Protein AF-A0A2D0A7W3-F1 (afdb_monomer_lite)

Sequence (130 aa):
MRRALALACLLTLAACAPAAVPSVGGGAVAVVDPSDGGRAFLSATWGEYSKVAFYAGSLDAYDLVLRVSGDGLRINTPEYCRVDVRDILCTVPQLPAGRNFVLPMRGSRLSAVATYKRASGSTHRAQVRQ

Secondary structure (DSSP, 8-state):
----------------PPP------EEEEEE--TTT---EEEEEE-SSSEEEEEE-TTS-EEEEEEEEEEEEEEE---TTEEEETTEEEEEEEEE-TT-EEEEEEEEEEEEEEEEEE-TT--EEEEEEE-

Organism: NCBI:txid223556

Foldseek 3Di:
DDDDDDDDDDDDDPPCDDPDDDPQDKDKDWDADPVPRFIKMWIWGDDQWIKIKIARGQFKWAFKKKKKFAAPKDFPDDPQWDDDPGIIIGTDGMDGHRGMDMTTIGHPFMKMKIWTAGPVRDIDIDIDTD

Radius of gyration: 24.08 Å; chains: 1; bounding box: 77×61×36 Å

Structure (mmCIF, N/CA/C/O backbone):
data_AF-A0A2D0A7W3-F1
#
_entry.id   AF-A0A2D0A7W3-F1
#
loop_
_atom_site.group_PDB
_atom_site.id
_atom_site.type_symbol
_atom_site.label_atom_id
_atom_site.label_alt_id
_atom_site.label_comp_id
_atom_site.label_asym_id
_atom_site.label_entity_id
_atom_site.label_seq_id
_atom_site.pdbx_PDB_ins_code
_atom_site.Cartn_x
_atom_site.Cartn_y
_atom_site.Cartn_z
_atom_site.occupancy
_atom_site.B_iso_or_equiv
_atom_site.auth_seq_id
_atom_site.auth_comp_id
_atom_site.auth_asym_id
_atom_site.auth_atom_id
_atom_site.pdbx_PDB_model_num
ATOM 1 N N . MET A 1 1 ? 64.681 -51.748 -2.686 1.00 42.34 1 MET A N 1
ATOM 2 C CA . MET A 1 1 ? 64.938 -50.950 -3.905 1.00 42.34 1 MET A CA 1
ATOM 3 C C . MET A 1 1 ? 64.012 -49.746 -3.894 1.00 42.34 1 MET A C 1
ATOM 5 O O . MET A 1 1 ? 62.807 -49.911 -3.776 1.00 42.34 1 MET A O 1
ATOM 9 N N . ARG A 1 2 ? 64.609 -48.553 -3.880 1.00 40.97 2 ARG A N 1
ATOM 10 C CA . ARG A 1 2 ? 63.963 -47.240 -3.768 1.00 40.97 2 ARG A CA 1
ATOM 11 C C . ARG A 1 2 ? 63.374 -46.842 -5.126 1.00 40.97 2 ARG A C 1
ATOM 13 O O . ARG A 1 2 ? 64.087 -46.928 -6.120 1.00 40.97 2 ARG A O 1
ATOM 20 N N . ARG A 1 3 ? 62.122 -46.378 -5.173 1.00 48.28 3 ARG A N 1
ATOM 21 C CA . ARG A 1 3 ? 61.596 -45.608 -6.310 1.00 48.28 3 ARG A CA 1
ATOM 22 C C . ARG A 1 3 ? 61.209 -44.221 -5.819 1.00 48.28 3 ARG A C 1
ATOM 24 O O . ARG A 1 3 ? 60.448 -44.079 -4.869 1.00 48.28 3 ARG A O 1
ATOM 31 N N . ALA A 1 4 ? 61.844 -43.241 -6.440 1.00 46.78 4 ALA A N 1
ATOM 32 C CA . ALA A 1 4 ? 61.783 -41.825 -6.155 1.00 46.78 4 ALA A CA 1
ATOM 33 C C . ALA A 1 4 ? 60.900 -41.117 -7.196 1.00 46.78 4 ALA A C 1
ATOM 35 O O . ALA A 1 4 ? 60.893 -41.525 -8.352 1.00 46.78 4 ALA A O 1
ATOM 36 N N . LEU A 1 5 ? 60.248 -40.044 -6.732 1.00 48.88 5 LEU A N 1
ATOM 37 C CA . LEU A 1 5 ? 59.825 -38.822 -7.436 1.00 48.88 5 LEU A CA 1
ATOM 38 C C . LEU A 1 5 ? 58.941 -38.901 -8.698 1.00 48.88 5 LEU A C 1
ATOM 40 O O . LEU A 1 5 ? 59.373 -39.357 -9.748 1.00 48.88 5 LEU A O 1
ATOM 44 N N . ALA A 1 6 ? 57.769 -38.255 -8.613 1.00 49.25 6 ALA A N 1
ATOM 45 C CA . ALA A 1 6 ? 57.409 -37.044 -9.384 1.00 49.25 6 ALA A CA 1
ATOM 46 C C . ALA A 1 6 ? 55.966 -36.626 -9.017 1.00 49.25 6 ALA A C 1
ATOM 48 O O . ALA A 1 6 ? 54.998 -37.258 -9.421 1.00 49.25 6 ALA A O 1
ATOM 49 N N . LEU A 1 7 ? 55.787 -35.729 -8.044 1.00 53.62 7 LEU A N 1
ATOM 50 C CA . LEU A 1 7 ? 55.293 -34.355 -8.241 1.00 53.62 7 LEU A CA 1
ATOM 51 C C . LEU A 1 7 ? 54.728 -34.047 -9.649 1.00 53.62 7 LEU A C 1
ATOM 53 O O . LEU A 1 7 ? 55.490 -33.854 -10.591 1.00 53.62 7 LEU A O 1
ATOM 57 N N . ALA A 1 8 ? 53.406 -33.899 -9.760 1.00 52.41 8 ALA A N 1
ATOM 58 C CA . ALA A 1 8 ? 52.766 -33.134 -10.829 1.00 52.41 8 ALA A CA 1
ATOM 59 C C . ALA A 1 8 ? 51.532 -32.414 -10.267 1.00 52.41 8 ALA A C 1
ATOM 61 O O . ALA A 1 8 ? 50.473 -32.993 -10.040 1.00 52.41 8 ALA A O 1
ATOM 62 N N . CYS A 1 9 ? 51.744 -31.134 -9.983 1.00 48.88 9 CYS A N 1
ATOM 63 C CA . CYS A 1 9 ? 50.758 -30.136 -9.609 1.00 48.88 9 CYS A CA 1
ATOM 64 C C . CYS A 1 9 ? 50.107 -29.593 -10.892 1.00 48.88 9 CYS A C 1
ATOM 66 O O . CYS A 1 9 ? 50.822 -29.040 -11.720 1.00 48.88 9 CYS A O 1
ATOM 68 N N . LEU A 1 10 ? 48.790 -29.745 -11.052 1.00 53.12 10 LEU A N 1
ATOM 69 C CA . LEU A 1 10 ? 47.936 -29.081 -12.055 1.00 53.12 10 LEU A CA 1
ATOM 70 C C . LEU A 1 10 ? 46.539 -29.000 -11.409 1.00 53.12 10 LEU A C 1
ATOM 72 O O . LEU A 1 10 ? 45.802 -29.977 -11.401 1.00 53.12 10 LEU A O 1
ATOM 76 N N . LEU A 1 11 ? 46.239 -28.023 -10.550 1.00 54.47 11 LEU A N 1
ATOM 77 C CA . LEU A 1 11 ? 45.909 -26.626 -10.855 1.00 54.47 11 LEU A CA 1
ATOM 78 C C . LEU A 1 11 ? 44.875 -26.469 -11.982 1.00 54.47 11 LEU A C 1
ATOM 80 O O . LEU A 1 11 ? 45.122 -26.798 -13.136 1.00 54.47 11 LEU A O 1
ATOM 84 N N . THR A 1 12 ? 43.776 -25.815 -11.595 1.00 52.31 12 THR A N 1
ATOM 85 C CA . THR A 1 12 ? 42.739 -25.148 -12.399 1.00 52.31 12 THR A CA 1
ATOM 86 C C . THR A 1 12 ? 41.584 -25.998 -12.928 1.00 52.31 12 THR A C 1
ATOM 88 O O . THR A 1 12 ? 41.674 -26.678 -13.937 1.00 52.31 12 THR A O 1
ATOM 91 N N . LEU A 1 13 ? 40.437 -25.861 -12.258 1.00 49.69 13 LEU A N 1
ATOM 92 C CA . LEU A 1 13 ? 39.262 -25.178 -12.813 1.00 49.69 13 LEU A CA 1
ATOM 93 C C . LEU A 1 13 ? 38.292 -24.919 -11.653 1.00 49.69 13 LEU A C 1
ATOM 95 O O . LEU A 1 13 ? 37.329 -25.648 -11.431 1.00 49.69 13 LEU A O 1
ATOM 99 N N . ALA A 1 14 ? 38.573 -23.868 -10.876 1.00 52.69 14 ALA A N 1
ATOM 100 C CA . ALA A 1 14 ? 37.533 -23.222 -10.090 1.00 52.69 14 ALA A CA 1
ATOM 101 C C . ALA A 1 14 ? 36.571 -22.602 -11.107 1.00 52.69 14 ALA A C 1
ATOM 103 O O . ALA A 1 14 ? 36.813 -21.511 -11.622 1.00 52.69 14 ALA A O 1
ATOM 104 N N . ALA A 1 15 ? 35.541 -23.359 -11.485 1.00 49.56 15 ALA A N 1
ATOM 105 C CA . ALA A 1 15 ? 34.457 -22.835 -12.288 1.00 49.56 15 ALA A CA 1
ATOM 106 C C . ALA A 1 15 ? 33.889 -21.633 -11.532 1.00 49.56 15 ALA A C 1
ATOM 108 O O . ALA A 1 15 ? 33.445 -21.748 -10.390 1.00 49.56 15 ALA A O 1
ATOM 109 N N . CYS A 1 16 ? 34.001 -20.475 -12.174 1.00 53.28 16 CYS A N 1
ATOM 110 C CA . CYS A 1 16 ? 33.416 -19.215 -11.771 1.00 53.28 16 CYS A CA 1
ATOM 111 C C . CYS A 1 16 ? 31.906 -19.438 -11.608 1.00 53.28 16 CYS A C 1
ATOM 113 O O . CYS A 1 16 ? 31.155 -19.390 -12.579 1.00 53.28 16 CYS A O 1
ATOM 115 N N . ALA A 1 17 ? 31.464 -19.779 -10.397 1.00 52.59 17 ALA A N 1
ATOM 116 C CA . ALA A 1 17 ? 30.050 -19.749 -10.080 1.00 52.59 17 ALA A CA 1
ATOM 117 C C . ALA A 1 17 ? 29.632 -18.273 -10.143 1.00 52.59 17 ALA A C 1
ATOM 119 O O . ALA A 1 17 ? 30.327 -17.431 -9.561 1.00 52.59 17 ALA A O 1
ATOM 120 N N . PRO A 1 18 ? 28.562 -17.934 -10.881 1.00 44.25 18 PRO A N 1
ATOM 121 C CA . PRO A 1 18 ? 28.133 -16.556 -11.033 1.00 44.25 18 PRO A CA 1
ATOM 122 C C . PRO A 1 18 ? 27.927 -15.964 -9.643 1.00 44.25 18 PRO A C 1
ATOM 124 O O . PRO A 1 18 ? 27.259 -16.559 -8.795 1.00 44.25 18 PRO A O 1
ATOM 127 N N . ALA A 1 19 ? 28.554 -14.813 -9.411 1.00 49.75 19 ALA A N 1
ATOM 128 C CA . ALA A 1 19 ? 28.369 -14.043 -8.199 1.00 49.75 19 ALA A CA 1
ATOM 129 C C . ALA A 1 19 ? 26.865 -13.907 -7.943 1.00 49.75 19 ALA A C 1
ATOM 131 O O . ALA A 1 19 ? 26.128 -13.406 -8.795 1.00 49.75 19 ALA A O 1
ATOM 132 N N . ALA A 1 20 ? 26.406 -14.387 -6.789 1.00 43.88 20 ALA A N 1
ATOM 133 C CA . ALA A 1 20 ? 25.063 -14.120 -6.321 1.00 43.88 20 ALA A CA 1
ATOM 134 C C . ALA A 1 20 ? 24.911 -12.600 -6.198 1.00 43.88 20 ALA A C 1
ATOM 136 O O . ALA A 1 20 ? 25.383 -11.998 -5.237 1.00 43.88 20 ALA A O 1
ATOM 137 N N . VAL A 1 21 ? 24.280 -11.969 -7.184 1.00 58.94 21 VAL A N 1
ATOM 138 C CA . VAL A 1 21 ? 23.739 -10.625 -7.010 1.00 58.94 21 VAL A CA 1
ATOM 139 C C . VAL A 1 21 ? 22.285 -10.833 -6.619 1.00 58.94 21 VAL A C 1
ATOM 141 O O . VAL A 1 21 ? 21.470 -11.217 -7.455 1.00 58.94 21 VAL A O 1
ATOM 144 N N . PRO A 1 22 ? 21.958 -10.675 -5.330 1.00 43.50 22 PRO A N 1
ATOM 145 C CA . PRO A 1 22 ? 20.942 -9.677 -5.049 1.00 43.50 22 PRO A CA 1
ATOM 146 C C . PRO A 1 22 ? 21.186 -9.030 -3.683 1.00 43.50 22 PRO A C 1
ATOM 148 O O . PRO A 1 22 ? 20.807 -9.557 -2.642 1.00 43.50 22 PRO A O 1
ATOM 151 N N . SER A 1 23 ? 21.749 -7.830 -3.684 1.00 46.22 23 SER A N 1
ATOM 152 C CA . SER A 1 23 ? 21.380 -6.850 -2.666 1.00 46.22 23 SER A CA 1
ATOM 153 C C . SER A 1 23 ? 20.627 -5.766 -3.401 1.00 46.22 23 SER A C 1
ATOM 155 O O . SER A 1 23 ? 21.185 -4.753 -3.818 1.00 46.22 23 SER A O 1
ATOM 157 N N . VAL A 1 24 ? 19.362 -6.053 -3.685 1.00 50.25 24 VAL A N 1
ATOM 158 C CA . VAL A 1 24 ? 18.468 -5.023 -4.175 1.00 50.25 24 VAL A CA 1
ATOM 159 C C . VAL A 1 24 ? 17.722 -4.513 -2.949 1.00 50.25 24 VAL A C 1
ATOM 161 O O . VAL A 1 24 ? 17.109 -5.286 -2.213 1.00 50.25 24 VAL A O 1
ATOM 164 N N . GLY A 1 25 ? 17.940 -3.226 -2.669 1.00 60.22 25 GLY A N 1
ATOM 165 C CA . GLY A 1 25 ? 17.573 -2.563 -1.424 1.00 60.22 25 GLY A CA 1
ATOM 166 C C . GLY A 1 25 ? 16.128 -2.813 -1.004 1.00 60.22 25 GLY A C 1
ATOM 167 O O . GLY A 1 25 ? 15.246 -3.105 -1.808 1.00 60.22 25 GLY A O 1
ATOM 168 N N . GLY A 1 26 ? 15.877 -2.691 0.289 1.00 67.38 26 GLY A N 1
ATOM 169 C CA . GLY A 1 26 ? 14.540 -2.766 0.851 1.00 67.38 26 GLY A CA 1
ATOM 170 C C . GLY A 1 26 ? 14.397 -1.742 1.959 1.00 67.38 26 GLY A C 1
ATOM 171 O O . GLY A 1 26 ? 15.371 -1.367 2.607 1.00 67.38 26 GLY A O 1
ATOM 172 N N . GLY A 1 27 ? 13.173 -1.279 2.161 1.00 77.25 27 GLY A N 1
ATOM 173 C CA . GLY A 1 27 ? 12.839 -0.338 3.218 1.00 77.25 27 GLY A CA 1
ATOM 174 C C . GLY A 1 27 ? 11.534 -0.744 3.875 1.00 77.25 27 GLY A C 1
ATOM 175 O O . GLY A 1 27 ? 10.613 -1.207 3.204 1.00 77.25 27 GLY A O 1
ATOM 176 N N . ALA A 1 28 ? 11.447 -0.564 5.186 1.00 79.50 28 ALA A N 1
ATOM 177 C CA . ALA A 1 28 ? 10.200 -0.678 5.922 1.00 79.50 28 ALA A CA 1
ATOM 178 C C . ALA A 1 28 ? 10.010 0.590 6.750 1.00 79.50 28 ALA A C 1
ATOM 180 O O . ALA A 1 28 ? 10.912 1.011 7.468 1.00 79.50 28 ALA A O 1
ATOM 181 N N . VAL A 1 29 ? 8.833 1.195 6.637 1.00 83.12 29 VAL A N 1
ATOM 182 C CA . VAL A 1 29 ? 8.431 2.353 7.429 1.00 83.12 29 VAL A CA 1
ATOM 183 C C . VAL A 1 29 ? 7.185 1.975 8.203 1.00 83.12 29 VAL A C 1
ATOM 185 O O . VAL A 1 29 ? 6.141 1.661 7.628 1.00 83.12 29 VAL A O 1
ATOM 188 N N . ALA A 1 30 ? 7.319 1.990 9.524 1.00 79.69 30 ALA A N 1
ATOM 189 C CA . ALA A 1 30 ? 6.205 1.821 10.433 1.00 79.69 30 ALA A CA 1
ATOM 190 C C . ALA A 1 30 ? 5.535 3.173 10.684 1.00 79.69 30 ALA A C 1
ATOM 192 O O . ALA A 1 30 ? 6.208 4.174 10.918 1.00 79.69 30 ALA A O 1
ATOM 193 N N . VAL A 1 31 ? 4.207 3.180 10.677 1.00 76.06 31 VAL A N 1
ATOM 194 C CA . VAL A 1 31 ? 3.398 4.305 11.135 1.00 76.06 31 VAL A CA 1
ATOM 195 C C . VAL A 1 31 ? 2.647 3.836 12.368 1.00 76.06 31 VAL A C 1
ATOM 197 O O . VAL A 1 31 ? 1.862 2.887 12.314 1.00 76.06 31 VAL A O 1
ATOM 200 N N . VAL A 1 32 ? 2.937 4.475 13.498 1.00 73.44 32 VAL A N 1
ATOM 201 C CA . VAL A 1 32 ? 2.233 4.243 14.758 1.00 73.44 32 VAL A CA 1
ATOM 202 C C . VAL A 1 32 ? 1.130 5.283 14.861 1.00 73.44 32 VAL A C 1
ATOM 204 O O . VAL A 1 32 ? 1.399 6.477 14.750 1.00 73.44 32 VAL A O 1
ATOM 207 N N . ASP A 1 33 ? -0.103 4.826 15.045 1.00 64.75 33 ASP A N 1
ATOM 208 C CA . ASP A 1 33 ? -1.200 5.708 15.420 1.00 64.75 33 ASP A CA 1
ATOM 209 C C . ASP A 1 33 ? -1.092 6.017 16.925 1.00 64.75 33 ASP A C 1
ATOM 211 O O . ASP A 1 33 ? -1.169 5.078 17.726 1.00 64.75 33 ASP A O 1
ATOM 215 N N . PRO A 1 34 ? -0.885 7.284 17.332 1.00 61.62 34 PRO A N 1
ATOM 216 C CA . PRO A 1 34 ? -0.817 7.648 18.745 1.00 61.62 34 PRO A CA 1
ATOM 217 C C . PRO A 1 34 ? -2.155 7.469 19.480 1.00 61.62 34 PRO A C 1
ATOM 219 O O . PRO A 1 34 ? -2.142 7.368 20.702 1.00 61.62 34 PRO A O 1
ATOM 222 N N . SER A 1 35 ? -3.280 7.418 18.759 1.00 59.16 35 SER A N 1
ATOM 223 C CA . SER A 1 35 ? -4.630 7.300 19.332 1.00 59.16 35 SER A CA 1
ATOM 224 C C . SER A 1 35 ? -4.924 5.883 19.828 1.00 59.16 35 SER A C 1
ATOM 226 O O . SER A 1 35 ? -5.469 5.712 20.913 1.00 59.16 35 SER A O 1
ATOM 228 N N . ASP A 1 36 ? -4.506 4.871 19.056 1.00 60.12 36 ASP A N 1
ATOM 229 C CA . ASP A 1 36 ? -5.007 3.498 19.214 1.00 60.12 36 ASP A CA 1
ATOM 230 C C . ASP A 1 36 ? -3.888 2.428 19.270 1.00 60.12 36 ASP A C 1
ATOM 232 O O . ASP A 1 36 ? -4.158 1.227 19.313 1.00 60.12 36 ASP A O 1
ATOM 236 N N . GLY A 1 37 ? -2.605 2.819 19.218 1.00 68.00 37 GLY A N 1
ATOM 237 C CA . GLY A 1 37 ? -1.446 1.912 19.334 1.00 68.00 37 GLY A CA 1
ATOM 238 C C . GLY A 1 37 ? -1.235 0.939 18.158 1.00 68.00 37 GLY A C 1
ATOM 239 O O . GLY A 1 37 ? -0.258 0.184 18.133 1.00 68.00 37 GLY A O 1
ATOM 240 N N . GLY A 1 38 ? -2.116 0.952 17.153 1.00 76.06 38 GLY A N 1
ATOM 241 C CA . GLY A 1 38 ? -2.086 0.032 16.018 1.00 76.06 38 GLY A CA 1
ATOM 242 C C . GLY A 1 38 ? -1.041 0.385 14.968 1.00 76.06 38 GLY A C 1
ATOM 243 O O . GLY A 1 38 ? -1.310 1.138 14.028 1.00 76.06 38 GLY A O 1
ATOM 244 N N . ARG A 1 39 ? 0.151 -0.207 15.094 1.00 84.88 39 ARG A N 1
ATOM 245 C CA . ARG A 1 39 ? 1.269 -0.016 14.159 1.00 84.88 39 ARG A CA 1
ATOM 246 C C . ARG A 1 39 ? 0.970 -0.635 12.791 1.00 84.88 39 ARG A C 1
ATOM 248 O O . ARG A 1 39 ? 1.057 -1.851 12.639 1.00 84.88 39 ARG A O 1
ATOM 255 N N . ALA A 1 40 ? 0.684 0.199 11.794 1.00 89.56 40 ALA A N 1
ATOM 256 C CA . ALA A 1 40 ? 0.728 -0.212 10.393 1.00 89.56 40 ALA A CA 1
ATOM 257 C C . ALA A 1 40 ? 2.157 -0.098 9.859 1.00 89.56 40 ALA A C 1
ATOM 259 O O . ALA A 1 40 ? 2.987 0.635 10.403 1.00 89.56 40 ALA A O 1
ATOM 260 N N . PHE A 1 41 ? 2.456 -0.797 8.769 1.00 91.12 41 PHE A N 1
ATOM 261 C CA . PHE A 1 41 ? 3.742 -0.639 8.105 1.00 91.12 41 PHE A CA 1
ATOM 262 C C . PHE A 1 41 ? 3.637 -0.767 6.594 1.00 91.12 41 PHE A C 1
ATOM 264 O O . PHE A 1 41 ? 2.911 -1.606 6.063 1.00 91.12 41 PHE A O 1
ATOM 271 N N . LEU A 1 42 ? 4.405 0.077 5.912 1.00 94.12 42 LEU A N 1
ATOM 272 C CA . LEU A 1 42 ? 4.669 -0.025 4.490 1.00 94.12 42 LEU A CA 1
ATOM 273 C C . LEU A 1 42 ? 6.073 -0.587 4.321 1.00 94.12 42 LEU A C 1
ATOM 275 O O . LEU A 1 42 ? 7.040 -0.029 4.833 1.00 94.12 42 LEU A O 1
ATOM 279 N N . SER A 1 43 ? 6.181 -1.688 3.597 1.00 92.56 43 SER A N 1
ATOM 280 C CA . SER A 1 43 ? 7.456 -2.301 3.252 1.00 92.56 43 SER A CA 1
ATOM 281 C C . SER A 1 43 ? 7.606 -2.382 1.749 1.00 92.56 43 SER A C 1
ATOM 283 O O . SER A 1 43 ? 6.620 -2.536 1.022 1.00 92.56 43 SER A O 1
ATOM 285 N N . ALA A 1 44 ? 8.847 -2.330 1.299 1.00 91.62 44 ALA A N 1
ATOM 286 C CA . ALA A 1 44 ? 9.187 -2.643 -0.061 1.00 91.62 44 ALA A CA 1
ATOM 287 C C . ALA A 1 44 ? 10.476 -3.450 -0.146 1.00 91.62 44 ALA A C 1
ATOM 289 O O . ALA A 1 44 ? 11.425 -3.233 0.608 1.00 91.62 44 ALA A O 1
ATOM 290 N N . THR A 1 45 ? 10.484 -4.368 -1.100 1.00 92.06 45 THR A N 1
ATOM 291 C CA . THR A 1 45 ? 11.664 -5.088 -1.559 1.00 92.06 45 THR A CA 1
ATOM 292 C C . THR A 1 45 ? 11.847 -4.720 -3.016 1.00 92.06 45 THR A C 1
ATOM 294 O O . THR A 1 45 ? 10.948 -4.943 -3.828 1.00 92.06 45 THR A O 1
ATOM 297 N N . TRP A 1 46 ? 12.983 -4.126 -3.340 1.00 87.62 46 TRP A N 1
ATOM 298 C CA . TRP A 1 46 ? 13.325 -3.775 -4.706 1.00 87.62 46 TRP A CA 1
ATOM 299 C C . TRP A 1 46 ? 14.055 -4.956 -5.340 1.00 87.62 46 TRP A C 1
ATOM 301 O O . TRP A 1 46 ? 14.642 -5.766 -4.633 1.00 87.62 46 TRP A O 1
ATOM 311 N N . GLY A 1 47 ? 13.974 -5.111 -6.657 1.00 84.62 47 GLY A N 1
ATOM 312 C CA . GLY A 1 47 ? 14.504 -6.286 -7.353 1.00 84.62 47 GLY A CA 1
ATOM 313 C C . GLY A 1 47 ? 13.996 -6.389 -8.781 1.00 84.62 47 GLY A C 1
ATOM 314 O O . GLY A 1 47 ? 13.127 -5.616 -9.189 1.00 84.62 47 GLY A O 1
ATOM 315 N N . GLU A 1 48 ? 14.478 -7.398 -9.509 1.00 79.44 48 GLU A N 1
ATOM 316 C CA . GLU A 1 48 ? 13.869 -7.827 -10.779 1.00 79.44 48 GLU A CA 1
ATOM 317 C C . GLU A 1 48 ? 12.360 -8.091 -10.602 1.00 79.44 48 GLU A C 1
ATOM 319 O O . GLU A 1 48 ? 11.542 -7.724 -11.448 1.00 79.44 48 GLU A O 1
ATOM 324 N N . TYR A 1 49 ? 11.997 -8.643 -9.441 1.00 85.12 49 TYR A N 1
ATOM 325 C CA . TYR A 1 49 ? 10.630 -8.794 -8.954 1.00 85.12 49 TYR A CA 1
ATOM 326 C C . TYR A 1 49 ? 10.472 -7.950 -7.696 1.00 85.12 49 TYR A C 1
ATOM 328 O O . TYR A 1 49 ? 10.752 -8.397 -6.583 1.00 85.12 49 TYR A O 1
ATOM 336 N N . SER A 1 50 ? 10.062 -6.702 -7.889 1.00 90.38 50 SER A N 1
ATOM 337 C CA . SER A 1 50 ? 9.832 -5.789 -6.780 1.00 90.38 50 SER A CA 1
ATOM 338 C C . SER A 1 50 ? 8.495 -6.095 -6.105 1.00 90.38 50 SER A C 1
ATOM 340 O O . SER A 1 50 ? 7.530 -6.541 -6.730 1.00 90.38 50 SER A O 1
ATOM 342 N N . LYS A 1 51 ? 8.424 -5.855 -4.801 1.00 91.62 51 LYS A N 1
ATOM 343 C CA . LYS A 1 51 ? 7.221 -6.079 -4.002 1.00 91.62 51 LYS A CA 1
ATOM 344 C C . LYS A 1 51 ? 7.005 -4.897 -3.087 1.00 91.62 51 LYS A C 1
ATOM 346 O O . LYS A 1 51 ? 7.896 -4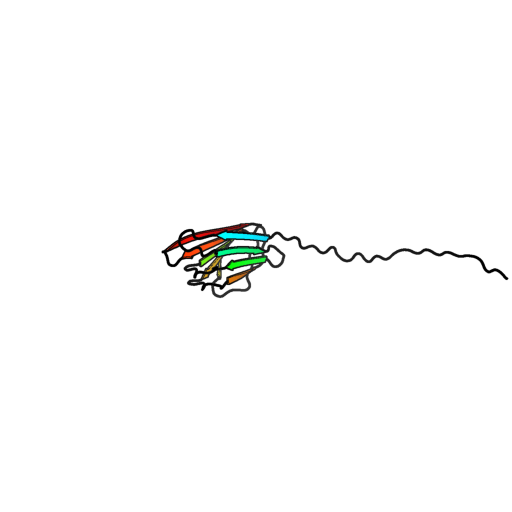.556 -2.316 1.00 91.62 51 LYS A O 1
ATOM 351 N N . VAL A 1 52 ? 5.807 -4.334 -3.121 1.00 92.94 52 VAL A N 1
ATOM 352 C CA . VAL A 1 52 ? 5.350 -3.360 -2.130 1.00 92.94 52 VAL A CA 1
ATOM 353 C C . VAL A 1 52 ? 4.259 -4.018 -1.305 1.00 92.94 52 VAL A C 1
ATOM 355 O O . VAL A 1 52 ? 3.369 -4.662 -1.853 1.00 92.94 52 VAL A O 1
ATOM 358 N N . ALA A 1 53 ? 4.332 -3.899 0.014 1.00 93.19 53 ALA A N 1
ATOM 359 C CA . ALA A 1 53 ? 3.334 -4.473 0.898 1.00 93.19 53 ALA A CA 1
ATOM 360 C C . ALA A 1 53 ? 2.965 -3.498 2.009 1.00 93.19 53 ALA A C 1
ATOM 362 O O . ALA A 1 53 ? 3.842 -2.945 2.675 1.00 93.19 53 ALA A O 1
ATOM 363 N N . PHE A 1 54 ? 1.665 -3.326 2.210 1.00 95.06 54 PHE A N 1
ATOM 364 C CA . PHE A 1 54 ? 1.097 -2.590 3.326 1.00 95.06 54 PHE A CA 1
ATOM 365 C C . PHE A 1 54 ? 0.449 -3.573 4.296 1.00 95.06 54 PHE A C 1
ATOM 367 O O . PHE A 1 54 ? -0.282 -4.473 3.886 1.00 95.06 54 PHE A O 1
ATOM 374 N N . TYR A 1 55 ? 0.701 -3.392 5.582 1.00 94.75 55 TYR A N 1
ATOM 375 C CA . TYR A 1 55 ? 0.203 -4.261 6.634 1.00 94.75 55 TYR A CA 1
ATOM 376 C C . TYR A 1 55 ? -0.594 -3.416 7.613 1.00 94.75 55 TYR A C 1
ATOM 378 O O . TYR A 1 55 ? -0.076 -2.432 8.150 1.00 94.75 55 TYR A O 1
ATOM 386 N N . ALA A 1 56 ? -1.846 -3.810 7.850 1.00 93.50 56 ALA A N 1
ATOM 387 C CA . ALA A 1 56 ? -2.780 -3.033 8.660 1.00 93.50 56 ALA A CA 1
ATOM 388 C C . ALA A 1 56 ? -2.360 -2.953 10.140 1.00 93.50 56 ALA A C 1
ATOM 390 O O . ALA A 1 56 ? -2.707 -1.996 10.834 1.00 93.50 56 ALA A O 1
ATOM 391 N N . GLY A 1 57 ? -1.555 -3.910 10.613 1.00 91.38 57 GLY A N 1
ATOM 392 C CA . GLY A 1 57 ? -1.156 -3.999 12.015 1.00 91.38 57 GLY A CA 1
ATOM 393 C C . GLY A 1 57 ? -2.237 -4.654 12.864 1.00 91.38 57 GLY A C 1
ATOM 394 O O . GLY A 1 57 ? -2.913 -5.562 12.399 1.00 91.38 57 GLY A O 1
ATOM 395 N N . SER A 1 58 ? -2.413 -4.201 14.104 1.00 91.56 58 SER A N 1
ATOM 396 C CA . SER A 1 58 ? -3.439 -4.719 15.024 1.00 91.56 58 SER A CA 1
ATOM 397 C C . SER A 1 58 ? -4.829 -4.101 14.839 1.00 91.56 58 SER A C 1
ATOM 399 O O . SER A 1 58 ? -5.749 -4.480 15.554 1.00 91.56 58 SER A O 1
ATOM 401 N N . LEU A 1 59 ? -4.991 -3.163 13.904 1.00 92.69 59 LEU A N 1
ATOM 402 C CA . LEU A 1 59 ? -6.248 -2.461 13.641 1.00 92.69 59 LEU A CA 1
ATOM 403 C C . LEU A 1 59 ? -6.572 -2.490 12.152 1.00 92.69 59 LEU A C 1
ATOM 405 O O . LEU A 1 59 ? -5.662 -2.517 11.319 1.00 92.69 59 LEU A O 1
ATOM 409 N N . ASP A 1 60 ? -7.857 -2.400 11.832 1.00 94.81 60 ASP A N 1
ATOM 410 C CA . ASP A 1 60 ? -8.345 -2.251 10.464 1.00 94.81 60 ASP A CA 1
ATOM 411 C C . ASP A 1 60 ? -7.818 -0.960 9.827 1.00 94.81 60 ASP A C 1
ATOM 413 O O . ASP A 1 60 ? -7.664 0.078 10.482 1.00 94.81 60 ASP A O 1
ATOM 417 N N . ALA A 1 61 ? -7.521 -1.025 8.534 1.00 95.19 61 ALA A N 1
ATOM 418 C CA . ALA A 1 61 ? -7.209 0.134 7.711 1.00 95.19 61 ALA A CA 1
ATOM 419 C C . ALA A 1 61 ? -8.323 0.330 6.681 1.00 95.19 61 ALA A C 1
ATOM 421 O O . ALA A 1 61 ? -8.683 -0.603 5.969 1.00 95.19 61 ALA A O 1
ATOM 422 N N . TYR A 1 62 ? -8.843 1.546 6.590 1.00 95.75 62 TYR A N 1
ATOM 423 C CA . TYR A 1 62 ? -9.927 1.914 5.682 1.00 95.75 62 TYR A CA 1
ATOM 424 C C . TYR A 1 62 ? -9.412 2.828 4.579 1.00 95.75 62 TYR A C 1
ATOM 426 O O . TYR A 1 62 ? -8.432 3.550 4.783 1.00 95.75 62 TYR A O 1
ATOM 434 N N . ASP A 1 63 ? -10.076 2.807 3.424 1.00 96.06 63 ASP A N 1
ATOM 435 C CA . ASP A 1 63 ? -9.748 3.634 2.259 1.00 96.06 63 ASP A CA 1
ATOM 436 C C . ASP A 1 63 ? -8.241 3.622 1.939 1.00 96.06 63 ASP A C 1
ATOM 438 O O . ASP A 1 63 ? -7.629 4.665 1.693 1.00 96.06 63 ASP A O 1
ATOM 442 N N . LEU A 1 64 ? -7.607 2.446 2.003 1.00 96.31 64 LEU A N 1
ATOM 443 C CA . LEU A 1 64 ? -6.180 2.324 1.729 1.00 96.31 64 LEU A CA 1
ATOM 444 C C . LEU A 1 64 ? -5.941 2.656 0.260 1.00 96.31 64 LEU A C 1
ATOM 446 O O . LEU A 1 64 ? -6.368 1.928 -0.632 1.00 96.31 64 LEU A O 1
ATOM 450 N N . VAL A 1 65 ? -5.186 3.718 0.019 1.00 96.56 65 VAL A N 1
ATOM 451 C CA . VAL A 1 65 ? -4.668 4.087 -1.291 1.00 96.56 65 VAL A CA 1
ATOM 452 C C . VAL A 1 65 ? -3.167 3.837 -1.291 1.00 96.56 65 VAL A C 1
ATOM 454 O O . VAL A 1 65 ? -2.408 4.522 -0.604 1.00 96.56 65 VAL A O 1
ATOM 457 N N . LEU A 1 66 ? -2.732 2.851 -2.072 1.00 95.56 66 LEU A N 1
ATOM 458 C CA . LEU A 1 66 ? -1.325 2.596 -2.345 1.00 95.56 66 LEU A CA 1
ATOM 459 C C . LEU A 1 66 ? -0.982 3.156 -3.723 1.00 95.56 66 LEU A C 1
ATOM 461 O O . LEU A 1 66 ? -1.470 2.661 -4.736 1.00 95.56 66 LEU A O 1
ATOM 465 N N . ARG A 1 67 ? -0.115 4.166 -3.761 1.00 95.62 67 ARG A N 1
ATOM 466 C CA . ARG A 1 67 ? 0.453 4.701 -4.998 1.00 95.62 67 ARG A CA 1
ATOM 467 C C . ARG A 1 67 ? 1.907 4.281 -5.118 1.00 95.62 67 ARG A C 1
ATOM 469 O O . ARG A 1 67 ? 2.704 4.608 -4.238 1.00 95.62 67 ARG A O 1
ATOM 476 N N . VAL A 1 68 ? 2.263 3.619 -6.210 1.00 94.50 68 VAL A N 1
ATOM 477 C CA . VAL A 1 68 ? 3.655 3.326 -6.551 1.00 94.50 68 VAL A CA 1
ATOM 478 C C . VAL A 1 68 ? 4.034 4.064 -7.821 1.00 94.50 68 VAL A C 1
ATOM 480 O O . VAL A 1 68 ? 3.391 3.877 -8.842 1.00 94.50 68 VAL A O 1
ATOM 483 N N . SER A 1 69 ? 5.083 4.871 -7.753 1.00 94.69 69 SER A N 1
ATOM 484 C CA . SER A 1 69 ? 5.632 5.637 -8.872 1.00 94.69 69 SER A CA 1
ATOM 485 C C . SER A 1 69 ? 6.970 5.047 -9.299 1.00 94.69 69 SER A C 1
ATOM 487 O O . SER A 1 69 ? 7.728 4.567 -8.450 1.00 94.69 69 SER A O 1
ATOM 489 N N . GLY A 1 70 ? 7.286 5.119 -10.589 1.00 92.19 70 GLY A N 1
ATOM 490 C CA . GLY A 1 70 ? 8.587 4.709 -11.112 1.00 92.19 70 GLY A CA 1
ATOM 491 C C . GLY A 1 70 ? 8.602 4.565 -12.628 1.00 92.19 70 GLY A C 1
ATOM 492 O O . GLY A 1 70 ? 7.651 4.930 -13.317 1.00 92.19 70 GLY A O 1
ATOM 493 N N . ASP A 1 71 ? 9.692 4.007 -13.141 1.00 89.75 71 ASP A N 1
ATOM 494 C CA . ASP A 1 71 ? 9.888 3.781 -14.570 1.00 89.75 71 ASP A CA 1
ATOM 495 C C . ASP A 1 71 ? 9.537 2.338 -14.950 1.00 89.75 71 ASP A C 1
ATOM 497 O O . ASP A 1 71 ? 9.861 1.389 -14.228 1.00 89.75 71 ASP A O 1
ATOM 501 N N . GLY A 1 72 ? 8.894 2.165 -16.111 1.00 87.81 72 GLY A N 1
ATOM 502 C CA . GLY A 1 72 ? 8.606 0.843 -16.677 1.00 87.81 72 GLY A CA 1
ATOM 503 C C . GLY A 1 72 ? 7.693 -0.023 -15.807 1.00 87.81 72 GLY A C 1
ATOM 504 O O . GLY A 1 72 ? 7.867 -1.243 -15.779 1.00 87.81 72 GLY A O 1
ATOM 505 N N . LEU A 1 73 ? 6.753 0.600 -15.088 1.00 89.38 73 LEU A N 1
ATOM 506 C CA . LEU A 1 73 ? 5.875 -0.082 -14.143 1.00 89.38 73 LEU A CA 1
ATOM 507 C C . LEU A 1 73 ? 5.030 -1.162 -14.825 1.00 89.38 73 LEU A C 1
ATOM 509 O O . LEU A 1 73 ? 4.333 -0.903 -15.807 1.00 89.38 73 LEU A O 1
ATOM 513 N N . ARG A 1 74 ? 5.075 -2.380 -14.282 1.00 88.50 74 ARG A N 1
ATOM 514 C CA . ARG A 1 74 ? 4.241 -3.505 -14.726 1.00 88.50 74 ARG A CA 1
ATOM 515 C C . ARG A 1 74 ? 3.685 -4.258 -13.531 1.00 88.50 74 ARG A C 1
ATOM 517 O O . ARG A 1 74 ? 4.420 -4.540 -12.584 1.00 88.50 74 ARG A O 1
ATOM 524 N N . ILE A 1 75 ? 2.412 -4.625 -13.616 1.00 87.00 75 ILE A N 1
ATOM 525 C CA . ILE A 1 75 ? 1.718 -5.440 -12.617 1.00 87.00 75 ILE A CA 1
ATOM 526 C C . ILE A 1 75 ? 1.005 -6.590 -13.316 1.00 87.00 75 ILE A C 1
ATOM 528 O O . ILE A 1 75 ? 0.475 -6.414 -14.411 1.00 87.00 75 ILE A O 1
ATOM 532 N N . ASN A 1 76 ? 0.977 -7.749 -12.665 1.00 73.62 76 ASN A N 1
ATOM 533 C CA . ASN A 1 76 ? 0.075 -8.833 -13.034 1.00 73.62 76 ASN A CA 1
ATOM 534 C C . ASN A 1 76 ? -1.186 -8.618 -12.187 1.00 73.62 76 ASN A C 1
ATOM 536 O O . ASN A 1 76 ? -1.152 -8.762 -10.970 1.00 73.62 76 ASN A O 1
ATOM 540 N N . THR A 1 77 ? -2.224 -8.108 -12.833 1.00 63.66 77 THR A N 1
ATOM 541 C CA . THR A 1 77 ? -3.344 -7.314 -12.307 1.00 63.66 77 THR A CA 1
ATOM 542 C C . THR A 1 77 ? -3.974 -7.820 -10.995 1.00 63.66 77 THR A C 1
ATOM 544 O O . THR A 1 77 ? -4.700 -8.811 -11.009 1.00 63.66 77 THR A O 1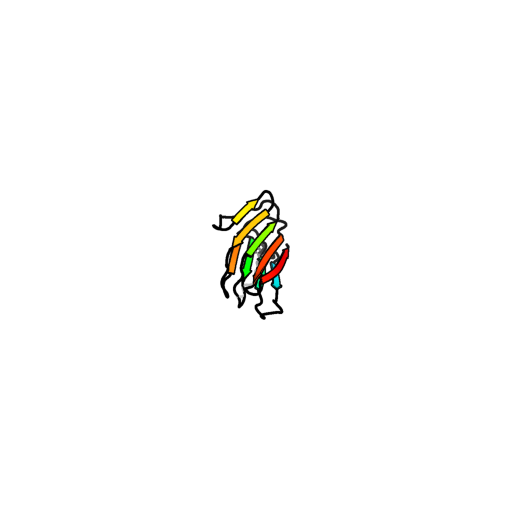
ATOM 547 N N . PRO A 1 78 ? -3.784 -7.118 -9.865 1.00 69.06 78 PRO A N 1
ATOM 548 C CA . PRO A 1 78 ? -4.627 -7.260 -8.680 1.00 69.06 78 PRO A CA 1
ATOM 549 C C . PRO A 1 78 ? -5.941 -6.499 -8.912 1.00 69.06 78 PRO A C 1
ATOM 551 O O . PRO A 1 78 ? -5.893 -5.346 -9.335 1.00 69.06 78 PRO A O 1
ATOM 554 N N . GLU A 1 79 ? -7.092 -7.104 -8.599 1.00 78.25 79 GLU A N 1
ATOM 555 C CA . GLU A 1 79 ? -8.466 -6.581 -8.815 1.00 78.25 79 GLU A CA 1
ATOM 556 C C . GLU A 1 79 ? -8.713 -5.135 -8.326 1.00 78.25 79 GLU A C 1
ATOM 558 O O . GLU A 1 79 ? -9.669 -4.485 -8.739 1.00 78.25 79 GLU A O 1
ATOM 563 N N . TYR A 1 80 ? -7.829 -4.610 -7.478 1.00 83.31 80 TYR A N 1
ATOM 564 C CA . TYR A 1 80 ? -7.917 -3.303 -6.828 1.00 83.31 80 TYR A CA 1
ATOM 565 C C . TYR A 1 80 ? -7.007 -2.225 -7.430 1.00 83.31 80 TYR A C 1
ATOM 567 O O . TYR A 1 80 ? -6.970 -1.110 -6.907 1.00 83.31 80 TYR A O 1
ATOM 575 N N . CYS A 1 81 ? -6.228 -2.544 -8.467 1.00 91.19 81 CYS A N 1
ATOM 576 C CA . CYS A 1 81 ? -5.177 -1.669 -8.983 1.00 91.19 81 CYS A CA 1
ATOM 577 C C . CYS A 1 81 ? -5.419 -1.226 -10.423 1.00 91.19 81 CYS A C 1
ATOM 579 O O . CYS A 1 81 ? -5.770 -2.019 -11.293 1.00 91.19 81 CYS A O 1
ATOM 581 N N . ARG A 1 82 ? -5.107 0.041 -10.689 1.00 88.62 82 ARG A N 1
ATOM 582 C CA . ARG A 1 82 ? -5.030 0.620 -12.029 1.00 88.62 82 ARG A CA 1
ATOM 583 C C . ARG A 1 82 ? -3.638 1.182 -12.285 1.00 88.62 82 ARG A C 1
ATOM 585 O O . ARG A 1 82 ? -2.987 1.678 -11.367 1.00 88.62 82 ARG A O 1
ATOM 592 N N . VAL A 1 83 ? -3.200 1.118 -13.535 1.00 83.38 83 VAL A N 1
ATOM 593 C CA . VAL A 1 83 ? -1.969 1.771 -13.991 1.00 83.38 83 VAL A CA 1
ATOM 594 C C . VAL A 1 83 ? -2.357 3.101 -14.630 1.00 83.38 83 VAL A C 1
ATOM 596 O O . VAL A 1 83 ? -3.202 3.127 -15.520 1.00 83.38 83 VAL A O 1
ATOM 599 N N . ASP A 1 84 ? -1.759 4.191 -14.165 1.00 81.38 84 ASP A N 1
ATOM 600 C CA . ASP A 1 84 ? -1.980 5.554 -14.641 1.00 81.38 84 ASP A CA 1
ATOM 601 C C . ASP A 1 84 ? -0.643 6.188 -15.037 1.00 81.38 84 ASP A C 1
ATOM 603 O O . ASP A 1 84 ? 0.099 6.664 -14.183 1.00 81.38 84 ASP A O 1
ATOM 607 N N . VAL A 1 85 ? -0.330 6.154 -16.336 1.00 75.81 85 VAL A N 1
ATOM 608 C CA . VAL A 1 85 ? 0.866 6.709 -17.006 1.00 75.81 85 VAL A CA 1
ATOM 609 C C . VAL A 1 85 ? 2.217 6.337 -16.362 1.00 75.81 85 VAL A C 1
ATOM 611 O O . VAL A 1 85 ? 2.987 5.590 -16.961 1.00 75.81 85 VAL A O 1
ATOM 614 N N . ARG A 1 86 ? 2.536 6.877 -15.179 1.00 83.44 86 ARG A N 1
ATOM 615 C CA . ARG A 1 86 ? 3.776 6.652 -14.405 1.00 83.44 86 ARG A CA 1
ATOM 616 C C . ARG A 1 86 ? 3.552 6.069 -13.010 1.00 83.44 86 ARG A C 1
ATOM 618 O O . ARG A 1 86 ? 4.524 5.823 -12.297 1.00 83.44 86 ARG A O 1
ATOM 625 N N . ASP A 1 87 ? 2.299 5.851 -12.636 1.00 91.88 87 ASP A N 1
ATOM 626 C CA . ASP A 1 87 ? 1.898 5.393 -11.319 1.00 91.88 87 ASP A CA 1
ATOM 627 C C . ASP A 1 87 ? 1.071 4.107 -11.415 1.00 91.88 87 ASP A C 1
ATOM 629 O O . ASP A 1 87 ? 0.292 3.893 -12.339 1.00 91.88 87 ASP A O 1
ATOM 633 N N . ILE A 1 88 ? 1.203 3.248 -10.414 1.00 92.50 88 ILE A N 1
ATOM 634 C CA . ILE A 1 88 ? 0.212 2.231 -10.081 1.00 92.50 88 ILE A CA 1
ATOM 635 C C . ILE A 1 88 ? -0.569 2.763 -8.891 1.00 92.50 88 ILE A C 1
ATOM 637 O O . ILE A 1 88 ? 0.023 3.101 -7.865 1.00 92.50 88 ILE A O 1
ATOM 641 N N . LEU A 1 89 ? -1.889 2.811 -9.012 1.00 94.06 89 LEU A N 1
ATOM 642 C CA . LEU A 1 89 ? -2.785 3.198 -7.935 1.00 94.06 89 LEU A CA 1
ATOM 643 C C . LEU A 1 89 ? -3.655 2.007 -7.554 1.00 94.06 89 LEU A C 1
ATOM 645 O O . LEU A 1 89 ? -4.440 1.533 -8.370 1.00 94.06 89 LEU A O 1
ATOM 649 N N . CYS A 1 90 ? -3.536 1.553 -6.313 1.00 94.50 90 CYS A N 1
ATOM 650 C CA . CYS A 1 90 ? -4.392 0.524 -5.745 1.00 94.50 90 CYS A CA 1
ATOM 651 C C . CYS A 1 90 ? -5.272 1.118 -4.653 1.00 94.50 90 CYS A C 1
ATOM 653 O O . CYS A 1 90 ? -4.772 1.858 -3.802 1.00 94.50 90 CYS A O 1
ATOM 655 N N . THR A 1 91 ? -6.555 0.770 -4.652 1.00 94.88 91 THR A N 1
ATOM 656 C CA . THR A 1 91 ? -7.504 1.220 -3.632 1.00 94.88 91 THR A CA 1
ATOM 657 C C . THR A 1 91 ? -8.190 0.025 -2.992 1.00 94.88 91 THR A C 1
ATOM 659 O O . THR A 1 91 ? -8.893 -0.724 -3.661 1.00 94.88 91 THR A O 1
ATOM 662 N N . VAL A 1 92 ? -7.992 -0.143 -1.688 1.00 94.88 92 VAL A N 1
ATOM 663 C CA . VAL A 1 92 ? -8.602 -1.208 -0.890 1.00 94.88 92 VAL A CA 1
ATOM 664 C C . VAL A 1 92 ? -9.568 -0.551 0.102 1.00 94.88 92 VAL A C 1
ATOM 666 O O . VAL A 1 92 ? -9.098 0.149 1.002 1.00 94.88 92 VAL A O 1
ATOM 669 N N . PRO A 1 93 ? -10.896 -0.742 -0.039 1.00 95.19 93 PRO A N 1
ATOM 670 C CA . PRO A 1 93 ? -11.885 -0.082 0.821 1.00 95.19 93 PRO A CA 1
ATOM 671 C C . PRO A 1 93 ? -11.686 -0.390 2.307 1.00 95.19 93 PRO A C 1
ATOM 673 O O . PRO A 1 93 ? -11.758 0.499 3.152 1.00 95.19 93 PRO A O 1
ATOM 676 N N . GLN A 1 94 ? -11.377 -1.648 2.616 1.00 95.62 94 GLN A N 1
ATOM 677 C CA . GLN A 1 94 ? -11.052 -2.099 3.960 1.00 95.62 94 GLN A CA 1
ATOM 678 C C . GLN A 1 94 ? -9.999 -3.202 3.890 1.00 95.62 94 GLN A C 1
ATOM 680 O O . GLN A 1 94 ? -10.150 -4.184 3.161 1.00 95.62 94 GLN A O 1
ATOM 685 N N . LEU A 1 95 ? -8.940 -3.049 4.676 1.00 95.50 95 LEU A N 1
ATOM 686 C CA . LEU A 1 95 ? -7.951 -4.076 4.951 1.00 95.50 95 LEU A CA 1
ATOM 687 C C . LEU A 1 95 ? -8.054 -4.451 6.439 1.00 95.50 95 LEU A C 1
ATOM 689 O O . LEU A 1 95 ? -7.673 -3.635 7.284 1.00 95.50 95 LEU A O 1
ATOM 693 N N . PRO A 1 96 ? -8.560 -5.653 6.773 1.00 95.94 96 PRO A N 1
ATOM 694 C CA . PRO A 1 96 ? -8.762 -6.049 8.163 1.00 95.94 96 PRO A CA 1
ATOM 695 C C . PRO A 1 96 ? -7.462 -6.108 8.973 1.00 95.94 96 PRO A C 1
ATOM 697 O O . PRO A 1 96 ? -6.376 -6.338 8.429 1.00 95.94 96 PRO A O 1
ATOM 700 N N . ALA A 1 97 ? -7.585 -5.971 10.290 1.00 94.19 97 ALA A N 1
ATOM 701 C CA . ALA A 1 97 ? -6.505 -6.154 11.245 1.00 94.19 97 ALA A CA 1
ATOM 702 C C . ALA A 1 97 ? -5.774 -7.488 11.015 1.00 94.19 97 ALA A C 1
ATOM 704 O O . ALA A 1 97 ? -6.362 -8.521 10.692 1.00 94.19 97 ALA A O 1
ATOM 705 N N . GLY A 1 98 ? -4.450 -7.460 11.146 1.00 92.81 98 GLY A N 1
ATOM 706 C CA . GLY A 1 98 ? -3.564 -8.602 10.921 1.00 92.81 98 GLY A CA 1
ATOM 707 C C . GLY A 1 98 ? -3.379 -8.989 9.452 1.00 92.81 98 GLY A C 1
ATOM 708 O O . GLY A 1 98 ? -2.563 -9.862 9.158 1.00 92.81 98 GLY A O 1
ATOM 709 N N . ARG A 1 99 ? -4.095 -8.356 8.513 1.00 95.62 99 ARG A N 1
ATOM 710 C CA . ARG A 1 99 ? -3.976 -8.636 7.078 1.00 95.62 99 ARG A CA 1
ATOM 711 C C . ARG A 1 99 ? -2.996 -7.691 6.400 1.00 95.62 99 ARG A C 1
ATOM 713 O O . ARG A 1 99 ? -2.664 -6.604 6.884 1.00 95.62 99 ARG A O 1
ATOM 720 N N . ASN A 1 100 ? -2.537 -8.133 5.239 1.00 93.06 100 ASN A N 1
ATOM 721 C CA . ASN A 1 100 ? -1.656 -7.382 4.372 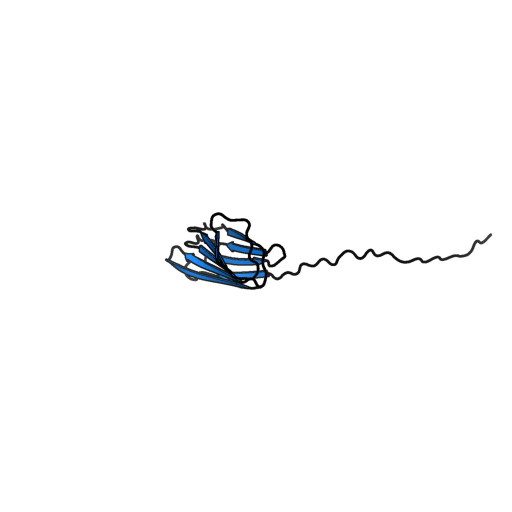1.00 93.06 100 ASN A CA 1
ATOM 722 C C . ASN A 1 100 ? -2.226 -7.276 2.960 1.00 93.06 100 ASN A C 1
ATOM 724 O O . ASN A 1 100 ? -2.861 -8.190 2.441 1.00 93.06 100 ASN A O 1
ATOM 728 N N . PHE A 1 101 ? -1.960 -6.135 2.342 1.00 93.81 101 PHE A N 1
ATOM 729 C CA . PHE A 1 101 ? -2.108 -5.930 0.917 1.00 93.81 101 PHE A CA 1
ATOM 730 C C . PHE A 1 101 ? -0.720 -6.012 0.289 1.00 93.81 101 PHE A C 1
ATOM 732 O O . PHE A 1 101 ? 0.199 -5.314 0.722 1.00 93.81 101 PHE A O 1
ATOM 739 N N . VAL A 1 102 ? -0.556 -6.875 -0.710 1.00 92.88 102 VAL A N 1
ATOM 740 C CA . VAL A 1 102 ? 0.730 -7.120 -1.367 1.00 92.88 102 VAL A CA 1
ATOM 741 C C . VAL A 1 102 ? 0.582 -6.857 -2.855 1.00 92.88 102 VAL A C 1
ATOM 743 O O . VAL A 1 102 ? -0.298 -7.414 -3.503 1.00 92.88 102 VAL A O 1
ATOM 746 N N . LEU A 1 103 ? 1.483 -6.040 -3.389 1.00 92.38 103 LEU A N 1
ATOM 747 C CA . LEU A 1 103 ? 1.570 -5.684 -4.795 1.00 92.38 103 LEU A CA 1
ATOM 748 C C . LEU A 1 103 ? 2.900 -6.196 -5.369 1.00 92.38 103 LEU A C 1
ATOM 750 O O . LEU A 1 103 ? 3.937 -5.540 -5.206 1.00 92.38 103 LEU A O 1
ATOM 754 N N . PRO A 1 104 ? 2.898 -7.370 -6.023 1.00 92.06 104 PRO A N 1
ATOM 755 C CA . PRO A 1 104 ? 4.003 -7.807 -6.864 1.00 92.06 104 PRO A CA 1
ATOM 756 C C . PRO A 1 104 ? 4.055 -6.943 -8.122 1.00 92.06 104 PRO A C 1
ATOM 758 O O . PRO A 1 104 ? 3.042 -6.742 -8.794 1.00 92.06 104 PRO A O 1
ATOM 761 N N . MET A 1 105 ? 5.236 -6.438 -8.457 1.00 91.00 105 MET A N 1
ATOM 762 C CA . MET A 1 105 ? 5.404 -5.539 -9.590 1.00 91.00 105 MET A CA 1
ATOM 763 C C . MET A 1 105 ? 6.819 -5.579 -10.164 1.00 91.00 105 MET A C 1
ATOM 765 O O . MET A 1 105 ? 7.756 -6.116 -9.574 1.00 91.00 105 MET A O 1
ATOM 769 N N . ARG A 1 106 ? 6.982 -4.966 -11.332 1.00 90.19 106 ARG A N 1
ATOM 770 C CA . ARG A 1 106 ? 8.287 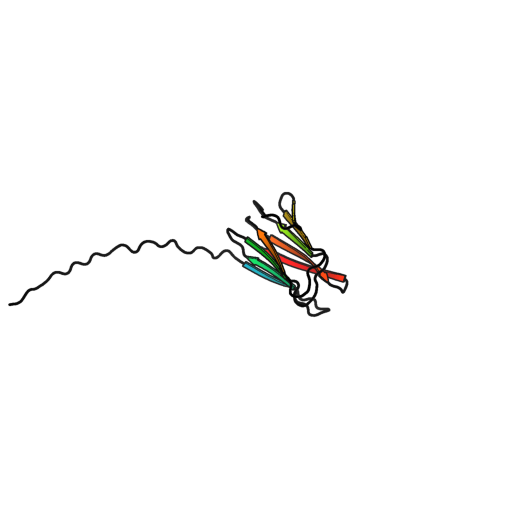-4.686 -11.931 1.00 90.19 106 ARG A CA 1
ATOM 771 C C . ARG A 1 106 ? 8.418 -3.199 -12.225 1.00 90.19 106 ARG A C 1
ATOM 773 O O . ARG A 1 106 ? 7.413 -2.519 -12.422 1.00 90.19 106 ARG A O 1
ATOM 780 N N . GLY A 1 107 ? 9.656 -2.726 -12.256 1.00 89.25 107 GLY A N 1
ATOM 781 C CA . GLY A 1 107 ? 10.013 -1.348 -12.571 1.00 89.25 107 GLY A CA 1
ATOM 782 C C . GLY A 1 107 ? 11.322 -0.947 -11.899 1.00 89.25 107 GLY A C 1
ATOM 783 O O . GLY A 1 107 ? 11.946 -1.746 -11.201 1.00 89.25 107 GLY A O 1
ATOM 784 N N . SER A 1 108 ? 11.725 0.300 -12.103 1.00 88.94 108 SER A N 1
ATOM 785 C CA . SER A 1 108 ? 12.925 0.890 -11.500 1.00 88.94 108 SER A CA 1
ATOM 786 C C . SER A 1 108 ? 12.648 2.292 -10.965 1.00 88.94 108 SER A C 1
ATOM 788 O O . SER A 1 108 ? 11.651 2.910 -11.336 1.00 88.94 108 SER A O 1
ATOM 790 N N . ARG A 1 109 ? 13.541 2.804 -10.108 1.00 89.12 109 ARG A N 1
ATOM 791 C CA . ARG A 1 109 ? 13.412 4.110 -9.431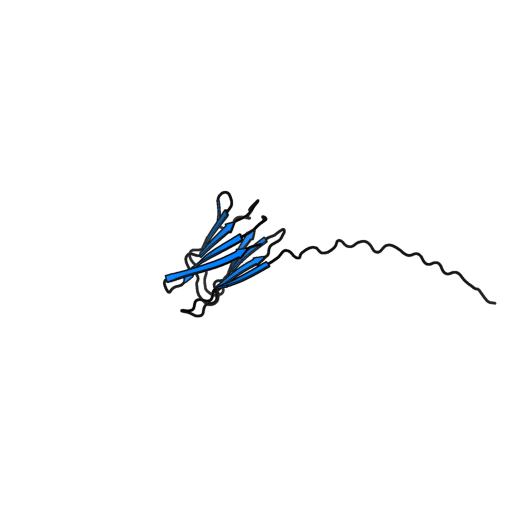 1.00 89.12 109 ARG A CA 1
ATOM 792 C C . ARG A 1 109 ? 12.097 4.207 -8.658 1.00 89.12 109 ARG A C 1
ATOM 794 O O . ARG A 1 109 ? 11.365 5.191 -8.746 1.00 89.12 109 ARG A O 1
ATOM 801 N N . LEU A 1 110 ? 11.790 3.128 -7.942 1.00 90.81 110 LEU A N 1
ATOM 802 C CA . LEU A 1 110 ? 10.487 2.924 -7.328 1.00 90.81 110 LEU A CA 1
ATOM 803 C C . LEU A 1 110 ? 10.312 3.785 -6.073 1.00 90.81 110 LEU A C 1
ATOM 805 O O . LEU A 1 110 ? 11.202 3.906 -5.233 1.00 90.81 110 LEU A O 1
ATOM 809 N N . SER A 1 111 ? 9.122 4.352 -5.916 1.00 92.94 111 SER A N 1
ATOM 810 C CA . SER A 1 111 ? 8.675 5.019 -4.694 1.00 92.94 111 SER A CA 1
ATOM 811 C C . SER A 1 111 ? 7.246 4.600 -4.407 1.00 92.94 111 SER A C 1
ATOM 813 O O . SER A 1 111 ? 6.379 4.777 -5.254 1.00 92.94 111 SER A O 1
ATOM 815 N N . ALA A 1 112 ? 6.972 4.126 -3.197 1.00 94.94 112 ALA A N 1
ATOM 816 C CA . ALA A 1 112 ? 5.625 3.785 -2.767 1.00 94.94 112 ALA A CA 1
ATOM 817 C C . ALA A 1 112 ? 5.151 4.718 -1.655 1.00 94.94 112 ALA A C 1
ATOM 819 O O . ALA A 1 112 ? 5.889 5.031 -0.721 1.00 94.94 112 ALA A O 1
ATOM 820 N N . VAL A 1 113 ? 3.898 5.144 -1.751 1.00 95.94 113 VAL A N 1
ATOM 821 C CA . VAL A 1 113 ? 3.192 5.917 -0.734 1.00 95.94 113 VAL A CA 1
ATOM 822 C C . VAL A 1 113 ? 1.893 5.195 -0.424 1.00 95.94 113 VAL A C 1
ATOM 824 O O . VAL A 1 113 ? 1.105 4.936 -1.327 1.00 95.94 113 VAL A O 1
ATOM 827 N N . ALA A 1 114 ? 1.667 4.898 0.848 1.00 96.44 114 ALA A N 1
ATOM 828 C CA . ALA A 1 114 ? 0.389 4.406 1.336 1.00 96.44 114 ALA A CA 1
ATOM 829 C C . ALA A 1 114 ? -0.286 5.508 2.146 1.00 96.44 114 ALA A C 1
ATOM 831 O O . ALA A 1 114 ? 0.332 6.072 3.051 1.00 96.44 114 ALA A O 1
ATOM 832 N N . THR A 1 115 ? -1.543 5.795 1.835 1.00 96.75 115 THR A N 1
ATOM 833 C CA . THR A 1 115 ? -2.429 6.611 2.668 1.00 96.75 115 THR A CA 1
ATOM 834 C C . THR A 1 115 ? -3.629 5.780 3.072 1.00 96.75 115 THR A C 1
ATOM 836 O O . THR A 1 115 ? -4.180 5.079 2.233 1.00 96.75 115 THR A O 1
ATOM 839 N N . TYR A 1 116 ? -4.025 5.836 4.334 1.00 95.81 116 TYR A N 1
ATOM 840 C CA . TYR A 1 116 ? -5.142 5.049 4.852 1.00 95.81 116 TYR A CA 1
ATOM 841 C C . TYR A 1 116 ? -5.800 5.777 6.019 1.00 95.81 116 TYR A C 1
ATOM 843 O O . TYR A 1 116 ? -5.197 6.672 6.618 1.00 95.81 116 TYR A O 1
ATOM 851 N N . LYS A 1 117 ? -7.020 5.368 6.357 1.00 94.75 117 LYS A N 1
ATOM 852 C CA . LYS A 1 117 ? -7.763 5.850 7.518 1.00 94.75 117 LYS A CA 1
ATOM 853 C C . LYS A 1 117 ? -7.865 4.789 8.606 1.00 94.75 117 LYS A C 1
ATOM 855 O O . LYS A 1 117 ? -7.817 3.589 8.324 1.00 94.75 117 LYS A O 1
ATOM 860 N N . ARG A 1 118 ? -8.035 5.234 9.848 1.00 93.25 118 ARG A N 1
ATOM 861 C CA . ARG A 1 118 ? -8.451 4.390 10.979 1.00 93.25 118 ARG A CA 1
ATOM 862 C C . ARG A 1 118 ? -9.916 4.630 11.328 1.00 93.25 118 ARG A C 1
ATOM 864 O O . ARG A 1 118 ? -10.529 5.566 10.820 1.00 93.25 118 ARG A O 1
ATOM 871 N N . ALA A 1 119 ? -10.475 3.778 12.189 1.00 90.94 119 ALA A N 1
ATOM 872 C CA . ALA A 1 119 ? -11.865 3.886 12.644 1.00 90.94 119 ALA A CA 1
ATOM 873 C C . ALA A 1 119 ? -12.157 5.223 13.352 1.00 90.94 119 ALA A C 1
ATOM 875 O O . ALA A 1 119 ? -13.270 5.731 13.267 1.00 90.94 119 ALA A O 1
ATOM 876 N N . SER A 1 120 ? -11.141 5.827 13.977 1.00 88.50 120 SER A N 1
ATOM 877 C CA . SER A 1 120 ? -11.190 7.182 14.540 1.00 88.50 120 SER A CA 1
ATOM 878 C C . SER A 1 120 ? -11.385 8.290 13.489 1.00 88.50 120 SER A C 1
ATOM 880 O O . SER A 1 120 ? -11.641 9.437 13.842 1.00 88.50 120 SER A O 1
ATOM 882 N N . GLY A 1 121 ? -11.254 7.973 12.195 1.00 87.62 121 GLY A N 1
ATOM 883 C CA . GLY A 1 121 ? -11.313 8.918 11.079 1.00 87.62 121 GLY A CA 1
ATOM 884 C C . GLY A 1 121 ? -9.975 9.592 10.754 1.00 87.62 121 GLY A C 1
ATOM 885 O O . GLY A 1 121 ? -9.873 10.286 9.739 1.00 87.62 121 GLY A O 1
ATOM 886 N N . SER A 1 122 ? -8.932 9.372 11.563 1.00 88.88 122 SER A N 1
ATOM 887 C CA . SER A 1 122 ? -7.586 9.892 11.308 1.00 88.88 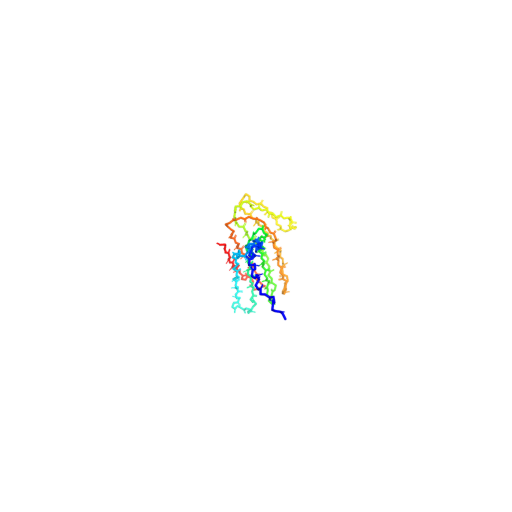122 SER A CA 1
ATOM 888 C C . SER A 1 122 ? -7.021 9.342 9.997 1.00 88.88 122 SER A C 1
ATOM 890 O O . SER A 1 122 ? -7.174 8.163 9.671 1.00 88.88 122 SER A O 1
ATOM 892 N N . THR A 1 123 ? -6.351 10.205 9.226 1.00 93.31 123 THR A N 1
ATOM 893 C CA . THR A 1 123 ? -5.649 9.814 7.996 1.00 93.31 123 THR A CA 1
ATOM 894 C C . THR A 1 123 ? -4.154 9.728 8.258 1.00 93.31 123 THR A C 1
ATOM 896 O O . THR A 1 123 ? -3.544 10.659 8.779 1.00 93.31 123 THR A O 1
ATOM 899 N N . HIS A 1 124 ? -3.552 8.623 7.840 1.00 93.25 124 HIS A N 1
ATOM 900 C CA . HIS A 1 124 ? -2.140 8.327 8.026 1.00 93.25 124 HIS A CA 1
ATOM 901 C C . HIS A 1 124 ? -1.439 8.153 6.686 1.00 93.25 124 HIS A C 1
ATOM 903 O O . HIS A 1 124 ? -2.058 7.811 5.676 1.00 93.25 124 HIS A O 1
ATOM 909 N N . ARG A 1 125 ? -0.120 8.364 6.685 1.00 93.81 125 ARG A N 1
ATOM 910 C CA . ARG A 1 125 ? 0.718 8.242 5.494 1.00 93.81 125 ARG A CA 1
ATOM 911 C C . ARG A 1 125 ? 2.034 7.549 5.813 1.00 93.81 125 ARG A C 1
ATOM 913 O O . ARG A 1 125 ? 2.740 7.954 6.728 1.00 93.81 125 ARG A O 1
ATOM 920 N N . ALA A 1 126 ? 2.388 6.562 4.998 1.00 91.44 126 ALA A N 1
ATOM 921 C CA . ALA A 1 126 ? 3.689 5.905 4.996 1.00 91.44 126 ALA A CA 1
ATOM 922 C C . ALA A 1 126 ? 4.343 6.062 3.619 1.00 91.44 126 ALA A C 1
ATOM 924 O O . ALA A 1 126 ? 3.649 6.074 2.600 1.00 91.44 126 ALA A O 1
ATOM 925 N N . GLN A 1 127 ? 5.670 6.165 3.569 1.00 93.75 127 GLN A N 1
ATOM 926 C CA . GLN A 1 127 ? 6.403 6.252 2.309 1.00 93.75 127 GLN A CA 1
ATOM 927 C C . GLN A 1 127 ? 7.708 5.460 2.366 1.00 93.75 127 GLN A C 1
ATOM 929 O O . GLN A 1 127 ? 8.442 5.556 3.340 1.00 93.75 127 GLN A O 1
ATOM 934 N N . VAL A 1 128 ? 8.010 4.735 1.290 1.00 91.38 128 VAL A N 1
ATOM 935 C CA . VAL A 1 128 ? 9.290 4.048 1.062 1.00 91.38 128 VAL A CA 1
ATOM 936 C C . VAL A 1 128 ? 9.792 4.351 -0.348 1.00 91.38 128 VAL A C 1
ATOM 938 O O . VAL A 1 128 ? 8.993 4.603 -1.252 1.00 91.38 128 VAL A O 1
ATOM 941 N N . ARG A 1 129 ? 11.112 4.361 -0.544 1.00 89.62 129 ARG A N 1
ATOM 942 C CA . ARG A 1 129 ? 11.758 4.634 -1.838 1.00 89.62 129 ARG A CA 1
ATOM 943 C C . ARG A 1 129 ? 12.932 3.680 -2.058 1.00 89.62 129 ARG A C 1
ATOM 945 O O . ARG A 1 129 ? 13.452 3.130 -1.086 1.00 89.62 129 ARG A O 1
ATOM 952 N N . GLN A 1 130 ? 13.266 3.453 -3.324 1.00 82.94 130 GLN A N 1
ATOM 953 C CA . GLN A 1 130 ? 14.479 2.767 -3.764 1.00 82.94 130 GLN A CA 1
ATOM 954 C C . GLN A 1 130 ? 15.712 3.644 -3.595 1.00 82.94 130 GLN A C 1
ATOM 956 O O . GLN A 1 130 ? 15.591 4.869 -3.825 1.00 82.94 130 GLN A O 1
#

pLDDT: mean 80.85, std 17.23, range [40.97, 96.75]